Protein AF-A0A5C4SAK9-F1 (afdb_monomer_lite)

Structure (mmCIF, N/CA/C/O backbone):
data_AF-A0A5C4SAK9-F1
#
_entry.id   AF-A0A5C4SAK9-F1
#
loop_
_atom_site.group_PDB
_atom_site.id
_atom_site.type_symbol
_atom_site.label_atom_id
_atom_site.label_alt_id
_atom_site.label_comp_id
_atom_site.label_asym_id
_atom_site.label_entity_id
_atom_site.label_seq_id
_atom_site.pdbx_PDB_ins_code
_atom_site.Cartn_x
_atom_site.Cartn_y
_atom_site.Cartn_z
_atom_site.occupancy
_atom_site.B_iso_or_equiv
_atom_site.auth_seq_id
_atom_site.auth_comp_id
_atom_site.auth_asym_id
_atom_site.auth_atom_id
_atom_site.pdbx_PDB_model_num
ATOM 1 N N . MET A 1 1 ? 20.916 -13.507 -30.1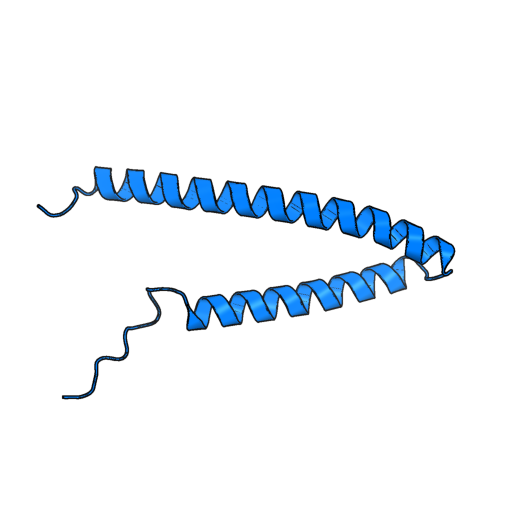60 1.00 64.19 1 MET A N 1
ATOM 2 C CA . MET A 1 1 ? 21.386 -12.113 -30.309 1.00 64.19 1 MET A CA 1
ATOM 3 C C . MET A 1 1 ? 21.065 -11.386 -29.018 1.00 64.19 1 MET A C 1
ATOM 5 O O . MET A 1 1 ? 20.065 -11.737 -28.403 1.00 64.19 1 MET A O 1
ATOM 9 N N . ALA A 1 2 ? 21.919 -10.466 -28.572 1.00 82.75 2 ALA A N 1
ATOM 10 C CA . ALA A 1 2 ? 21.584 -9.606 -27.439 1.00 82.75 2 ALA A CA 1
ATOM 11 C C . ALA A 1 2 ? 20.507 -8.597 -27.871 1.00 82.75 2 ALA A C 1
ATOM 13 O O . ALA A 1 2 ? 20.497 -8.205 -29.037 1.00 82.75 2 ALA A O 1
ATOM 14 N N . MET A 1 3 ? 19.612 -8.222 -26.954 1.00 91.81 3 MET A N 1
ATOM 15 C CA . MET A 1 3 ? 18.593 -7.197 -27.207 1.00 91.81 3 MET A CA 1
ATOM 16 C C . MET A 1 3 ? 19.242 -5.86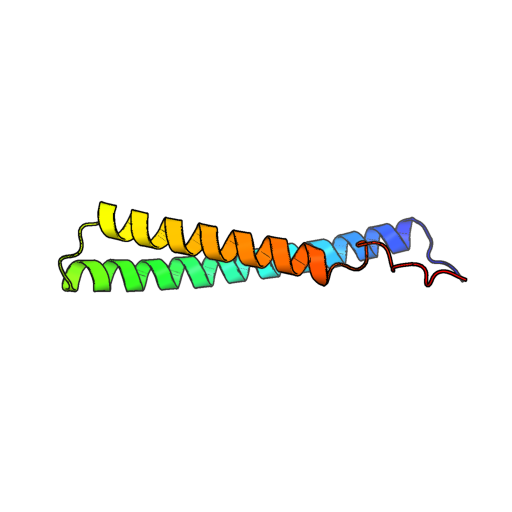6 -27.602 1.00 91.81 3 MET A C 1
ATOM 18 O O . MET A 1 3 ? 20.311 -5.523 -27.083 1.00 91.81 3 MET A O 1
ATOM 22 N N . THR A 1 4 ? 18.593 -5.107 -28.487 1.00 96.81 4 THR A N 1
ATOM 23 C CA . THR A 1 4 ? 19.004 -3.724 -28.766 1.00 96.81 4 THR A CA 1
ATOM 24 C C . THR A 1 4 ? 18.644 -2.807 -27.589 1.00 96.81 4 THR A C 1
ATOM 26 O O . THR A 1 4 ? 17.766 -3.143 -26.786 1.00 96.81 4 THR A O 1
ATOM 29 N N . PRO A 1 5 ? 19.290 -1.636 -27.454 1.00 96.69 5 PRO A N 1
ATOM 30 C CA . PRO A 1 5 ? 18.924 -0.657 -26.431 1.00 96.69 5 PRO A CA 1
ATOM 31 C C . PRO A 1 5 ? 17.433 -0.284 -26.443 1.00 96.69 5 PRO A C 1
ATOM 33 O O . PRO A 1 5 ? 16.824 -0.179 -25.382 1.00 96.69 5 PRO A O 1
ATOM 36 N N . GLU A 1 6 ? 16.826 -0.158 -27.624 1.00 96.62 6 GLU A N 1
ATOM 37 C CA . GLU A 1 6 ? 15.406 0.176 -27.786 1.00 96.62 6 GLU A CA 1
ATOM 38 C C . GLU A 1 6 ? 14.496 -0.958 -27.295 1.00 96.62 6 GLU A C 1
ATOM 40 O O . GLU A 1 6 ? 13.463 -0.710 -26.670 1.00 96.62 6 GLU A O 1
ATOM 45 N N . GLU A 1 7 ? 14.881 -2.214 -27.541 1.00 94.94 7 GLU A N 1
ATOM 46 C CA . GLU A 1 7 ? 14.161 -3.386 -27.034 1.00 94.94 7 GLU A CA 1
ATOM 47 C C . GLU A 1 7 ? 14.231 -3.468 -25.503 1.00 94.94 7 GLU A C 1
ATOM 49 O O . GLU A 1 7 ? 13.221 -3.772 -24.862 1.00 94.94 7 GLU A O 1
ATOM 54 N N . ILE A 1 8 ? 15.389 -3.140 -24.915 1.00 94.44 8 ILE A N 1
ATOM 55 C CA . ILE A 1 8 ? 15.581 -3.071 -23.458 1.00 94.44 8 ILE A CA 1
ATOM 56 C C . ILE A 1 8 ? 14.720 -1.955 -22.858 1.00 94.44 8 ILE A C 1
ATOM 58 O O . ILE A 1 8 ? 14.013 -2.186 -21.877 1.00 94.44 8 ILE A O 1
ATOM 62 N N . GLU A 1 9 ? 14.741 -0.754 -23.437 1.00 95.81 9 GLU A N 1
ATOM 63 C CA . GLU A 1 9 ? 13.955 0.380 -22.943 1.00 95.81 9 GLU A CA 1
ATOM 64 C C . GLU A 1 9 ? 12.448 0.103 -23.018 1.00 95.81 9 GLU A C 1
ATOM 66 O O . GLU A 1 9 ? 11.718 0.348 -22.051 1.00 95.81 9 GLU A O 1
ATOM 71 N N . ALA A 1 10 ? 11.978 -0.486 -24.122 1.00 96.12 10 ALA A N 1
ATOM 72 C CA . ALA A 1 10 ? 10.584 -0.887 -24.270 1.00 96.12 10 ALA A CA 1
ATOM 73 C C . ALA A 1 10 ? 10.169 -1.933 -23.223 1.00 96.12 10 ALA A C 1
ATOM 75 O O . ALA A 1 10 ? 9.048 -1.884 -22.704 1.00 96.12 10 ALA A O 1
ATOM 76 N N . ASP A 1 11 ? 11.053 -2.877 -22.894 1.00 94.38 11 ASP A N 1
ATOM 77 C CA . ASP A 1 11 ? 10.765 -3.889 -21.882 1.00 94.38 11 ASP A CA 1
ATOM 78 C C . ASP A 1 11 ? 10.751 -3.319 -20.462 1.00 94.38 11 ASP A C 1
ATOM 80 O O . ASP A 1 11 ? 9.819 -3.586 -19.698 1.00 94.38 11 ASP A O 1
ATOM 84 N N . LEU A 1 12 ? 11.699 -2.433 -20.140 1.00 93.25 12 LEU A N 1
ATOM 85 C CA . LEU A 1 12 ? 11.687 -1.678 -18.889 1.00 93.25 12 LEU A CA 1
ATOM 86 C C . LEU A 1 12 ? 10.387 -0.882 -18.750 1.00 93.25 12 LEU A C 1
ATOM 88 O O . LEU A 1 12 ? 9.710 -0.987 -17.726 1.00 93.25 12 LEU A O 1
ATOM 92 N N . ALA A 1 13 ? 9.977 -0.143 -19.783 1.00 93.56 13 ALA A N 1
ATOM 93 C CA . ALA A 1 13 ? 8.734 0.625 -19.762 1.00 93.56 13 ALA A CA 1
ATOM 94 C C . ALA A 1 13 ? 7.504 -0.258 -19.469 1.00 93.56 13 ALA A C 1
ATOM 96 O O . ALA A 1 13 ? 6.641 0.115 -18.660 1.00 93.56 13 ALA A O 1
ATOM 97 N N . ARG A 1 14 ? 7.429 -1.458 -20.065 1.00 93.94 14 ARG A N 1
ATOM 98 C CA . ARG A 1 14 ? 6.378 -2.445 -19.754 1.00 93.94 14 ARG A CA 1
ATOM 99 C C . ARG A 1 14 ? 6.452 -2.927 -18.307 1.00 93.94 14 ARG A C 1
ATOM 101 O O . ARG A 1 14 ? 5.432 -2.906 -17.612 1.00 93.94 14 ARG A O 1
ATOM 108 N N . ALA A 1 15 ? 7.633 -3.312 -17.828 1.00 88.62 15 ALA A N 1
ATOM 109 C CA . ALA A 1 15 ? 7.828 -3.773 -16.455 1.00 88.62 15 ALA A CA 1
ATOM 110 C C . ALA A 1 15 ? 7.402 -2.704 -15.429 1.00 88.62 15 ALA A C 1
ATOM 112 O O . ALA A 1 15 ? 6.629 -2.989 -14.507 1.00 88.62 15 ALA A O 1
ATOM 113 N N . PHE A 1 16 ? 7.808 -1.447 -15.633 1.00 89.94 16 PHE A N 1
ATOM 114 C CA . PHE A 1 16 ? 7.418 -0.327 -14.772 1.00 89.94 16 PHE A CA 1
ATOM 115 C C . PHE A 1 16 ? 5.919 -0.004 -14.852 1.00 89.94 16 PHE A C 1
ATOM 117 O O . PHE A 1 16 ? 5.306 0.314 -13.830 1.00 89.94 16 PHE A O 1
ATOM 124 N N . SER A 1 17 ? 5.290 -0.162 -16.019 1.00 90.62 17 SER A N 1
ATOM 125 C CA . SER A 1 17 ? 3.833 -0.016 -16.158 1.00 90.62 17 SER A CA 1
ATOM 126 C C . SER A 1 17 ? 3.073 -1.057 -15.327 1.00 90.62 17 SER A C 1
ATOM 128 O O . SER A 1 17 ? 2.111 -0.724 -14.627 1.00 90.62 17 SER A O 1
ATOM 130 N N . HIS A 1 18 ? 3.523 -2.315 -15.337 1.00 90.06 18 HIS A N 1
ATOM 131 C CA . HIS A 1 18 ? 2.945 -3.370 -14.500 1.00 90.06 18 HIS A CA 1
ATOM 132 C C . HIS A 1 18 ? 3.135 -3.098 -13.006 1.00 90.06 18 HIS A C 1
ATOM 134 O O . HIS A 1 18 ? 2.189 -3.264 -12.226 1.00 90.06 18 HIS A O 1
ATOM 140 N N . TYR A 1 19 ? 4.323 -2.638 -12.609 1.00 86.06 19 TYR A N 1
ATOM 141 C CA . TYR A 1 19 ? 4.597 -2.228 -11.235 1.00 86.06 19 TYR A CA 1
ATOM 142 C C . TYR A 1 19 ? 3.635 -1.121 -10.774 1.00 86.06 19 TYR A C 1
ATOM 144 O O . TYR A 1 19 ? 2.970 -1.267 -9.744 1.00 86.06 19 TYR A O 1
ATOM 152 N N . ALA A 1 20 ? 3.479 -0.060 -11.572 1.00 86.00 20 ALA A N 1
ATOM 153 C CA . ALA A 1 20 ? 2.572 1.045 -11.271 1.00 86.00 20 ALA A CA 1
ATOM 154 C C . ALA A 1 20 ? 1.108 0.580 -11.160 1.00 86.00 20 ALA A C 1
ATOM 156 O O . ALA A 1 20 ? 0.399 0.948 -10.218 1.00 86.00 20 ALA A O 1
ATOM 157 N N . ALA A 1 21 ? 0.653 -0.286 -12.072 1.00 87.00 21 ALA A N 1
ATOM 158 C CA . ALA A 1 21 ? -0.697 -0.844 -12.029 1.00 87.00 21 ALA A CA 1
ATOM 159 C C . ALA A 1 21 ? -0.947 -1.672 -10.755 1.00 87.00 21 ALA A C 1
ATOM 161 O O . ALA A 1 21 ? -2.018 -1.569 -10.143 1.00 87.00 21 ALA A O 1
ATOM 162 N N . ARG A 1 22 ? 0.039 -2.471 -10.327 1.00 86.62 22 ARG A N 1
ATOM 163 C CA . ARG A 1 22 ? -0.034 -3.264 -9.093 1.00 86.62 22 ARG A CA 1
ATOM 164 C C . ARG A 1 22 ? -0.072 -2.374 -7.853 1.00 86.62 22 ARG A C 1
ATOM 166 O O . ARG A 1 22 ? -0.929 -2.592 -6.998 1.00 86.62 22 ARG A O 1
ATOM 173 N N . GLN A 1 23 ? 0.783 -1.352 -7.788 1.00 86.19 23 GLN A N 1
ATOM 174 C CA . GLN A 1 23 ? 0.784 -0.366 -6.702 1.00 86.19 23 GLN A CA 1
ATOM 175 C C . GLN A 1 23 ? -0.565 0.350 -6.588 1.00 86.19 23 GLN A C 1
ATOM 177 O O . GLN A 1 23 ? -1.157 0.403 -5.510 1.00 86.19 23 GLN A O 1
ATOM 182 N N . ARG A 1 24 ? -1.127 0.807 -7.715 1.00 87.25 24 ARG A N 1
ATOM 183 C CA . ARG A 1 24 ? -2.453 1.443 -7.737 1.00 87.25 24 ARG A CA 1
ATOM 184 C C . ARG A 1 24 ? -3.539 0.529 -7.169 1.00 87.25 24 ARG A C 1
ATOM 186 O O . ARG A 1 24 ? -4.353 0.972 -6.363 1.00 87.25 24 ARG A O 1
ATOM 193 N N . ARG A 1 25 ? -3.568 -0.746 -7.575 1.00 90.62 25 ARG A N 1
ATOM 194 C CA . ARG A 1 25 ? -4.544 -1.720 -7.052 1.00 90.62 25 ARG A CA 1
ATOM 195 C C . ARG A 1 25 ? -4.367 -1.955 -5.554 1.00 90.62 25 ARG A C 1
ATOM 197 O O . ARG A 1 25 ? -5.363 -1.961 -4.837 1.00 90.62 25 ARG A O 1
ATOM 204 N N . ALA A 1 26 ? -3.130 -2.108 -5.084 1.00 86.94 26 ALA A N 1
ATOM 205 C CA . ALA A 1 26 ? -2.840 -2.272 -3.661 1.00 86.94 26 ALA A CA 1
ATOM 206 C C . ALA A 1 26 ? -3.329 -1.066 -2.841 1.00 86.94 26 ALA A C 1
ATOM 208 O O . ALA A 1 26 ? -4.006 -1.253 -1.831 1.00 86.94 26 ALA A O 1
ATOM 209 N N . GLY A 1 27 ? -3.082 0.158 -3.323 1.00 88.56 27 GLY A N 1
ATOM 210 C CA . GLY A 1 27 ? -3.564 1.387 -2.689 1.00 88.56 27 GLY A CA 1
ATOM 211 C C . GLY A 1 27 ? -5.091 1.457 -2.584 1.00 88.56 27 GLY A C 1
ATOM 212 O O . GLY A 1 27 ? -5.616 1.799 -1.528 1.00 88.56 27 GLY A O 1
ATOM 213 N N . LEU A 1 28 ? -5.817 1.064 -3.638 1.00 91.44 28 LEU A N 1
ATOM 214 C CA . LEU A 1 28 ? -7.287 1.016 -3.616 1.00 91.44 28 LEU A CA 1
ATOM 215 C C . LEU A 1 28 ? -7.822 0.001 -2.597 1.00 91.44 28 LEU A C 1
ATOM 217 O O . LEU A 1 28 ? -8.733 0.313 -1.832 1.00 91.44 28 LEU A O 1
ATOM 221 N N . VAL A 1 29 ? -7.251 -1.207 -2.565 1.00 92.94 29 VAL A N 1
ATOM 222 C CA . VAL A 1 29 ? -7.651 -2.252 -1.609 1.00 92.94 29 VAL A CA 1
ATOM 223 C C . VAL A 1 29 ? -7.387 -1.802 -0.172 1.00 92.94 29 VAL A C 1
ATOM 225 O O . VAL A 1 29 ? -8.263 -1.942 0.684 1.00 92.94 29 VAL A O 1
ATOM 228 N N . LEU A 1 30 ? -6.213 -1.218 0.087 1.00 92.06 30 LEU A N 1
ATOM 229 C CA . LEU A 1 30 ? -5.854 -0.690 1.400 1.00 92.06 30 LEU A CA 1
ATOM 230 C C . LEU A 1 30 ? -6.799 0.437 1.832 1.00 92.06 30 LEU A C 1
ATOM 232 O O . LEU A 1 30 ? -7.337 0.381 2.935 1.00 92.06 30 LEU A O 1
ATOM 236 N N . GLY A 1 31 ? -7.045 1.421 0.963 1.00 92.12 31 GLY A N 1
ATOM 237 C CA . GLY A 1 31 ? -7.944 2.541 1.250 1.00 92.12 31 GLY A CA 1
ATOM 238 C C . GLY A 1 31 ? -9.360 2.079 1.598 1.00 92.12 31 GLY A C 1
ATOM 239 O O . GLY A 1 31 ? -9.905 2.479 2.626 1.00 92.12 31 GLY A O 1
ATOM 240 N N . ASN A 1 32 ? -9.919 1.157 0.807 1.00 94.81 32 ASN A N 1
ATOM 241 C CA . ASN A 1 32 ? -11.231 0.568 1.083 1.00 94.81 32 ASN A CA 1
ATOM 242 C C . ASN A 1 32 ? -11.255 -0.170 2.427 1.00 94.81 32 ASN A C 1
ATOM 244 O O . ASN A 1 32 ? -12.200 -0.023 3.204 1.00 94.81 32 ASN A O 1
ATOM 248 N N . ARG A 1 33 ? -10.208 -0.945 2.738 1.00 94.69 33 ARG A N 1
ATOM 249 C CA . ARG A 1 33 ? -10.130 -1.667 4.012 1.00 94.69 33 ARG A CA 1
ATOM 250 C C . ARG A 1 33 ? -10.010 -0.715 5.201 1.00 94.69 33 ARG A C 1
ATOM 252 O O . ARG A 1 33 ? -10.665 -0.951 6.212 1.00 94.69 33 ARG A O 1
ATOM 259 N N . LEU A 1 34 ? -9.224 0.354 5.082 1.00 95.50 34 LEU A N 1
ATOM 260 C CA . LEU A 1 34 ? -9.092 1.375 6.123 1.00 95.50 34 LEU A CA 1
ATOM 261 C C . LEU A 1 34 ? -10.408 2.113 6.369 1.00 95.50 34 LEU A C 1
ATOM 263 O O . LEU A 1 34 ? -10.739 2.359 7.523 1.00 95.50 34 LEU A O 1
ATOM 267 N N . ALA A 1 35 ? -11.183 2.408 5.323 1.00 94.50 35 ALA A N 1
ATOM 268 C CA . ALA A 1 35 ? -12.502 3.020 5.473 1.00 94.50 35 ALA A CA 1
ATOM 269 C C . ALA A 1 35 ? -13.454 2.133 6.295 1.00 94.50 35 ALA A C 1
ATOM 271 O O . ALA A 1 35 ? -14.079 2.612 7.239 1.00 94.50 35 ALA A O 1
ATOM 272 N N . VAL A 1 36 ? -13.504 0.829 5.994 1.00 96.44 36 VAL A N 1
ATOM 273 C CA . VAL A 1 36 ? -14.293 -0.140 6.776 1.00 96.44 36 VAL A CA 1
ATOM 274 C C . VAL A 1 36 ? -13.804 -0.196 8.224 1.00 96.44 36 VAL A C 1
ATOM 276 O O . VAL A 1 36 ? -14.597 -0.047 9.146 1.00 96.44 36 VAL A O 1
ATOM 279 N N . LEU A 1 37 ? -12.496 -0.352 8.440 1.00 97.00 37 LEU A N 1
ATOM 280 C CA . LEU A 1 37 ? -11.931 -0.464 9.787 1.00 97.00 37 LEU A CA 1
ATOM 281 C C . LEU A 1 37 ? -12.106 0.810 10.620 1.00 97.00 37 LEU A C 1
ATOM 283 O O . LEU A 1 37 ? -12.268 0.717 11.832 1.00 97.00 37 LEU A O 1
ATOM 287 N N . LYS A 1 38 ? -12.112 1.987 9.991 1.00 95.00 38 LYS A N 1
ATOM 288 C CA . LYS A 1 38 ? -12.387 3.253 10.673 1.00 95.00 38 LYS A CA 1
ATOM 289 C C . LYS A 1 38 ? -13.825 3.313 11.196 1.00 95.00 38 LYS A C 1
ATOM 291 O O . LYS A 1 38 ? -14.045 3.814 12.295 1.00 95.00 38 LYS A O 1
ATOM 296 N N . ASN A 1 39 ? -14.787 2.770 10.447 1.00 95.50 39 ASN A N 1
ATOM 297 C CA . ASN A 1 39 ? -16.172 2.659 10.909 1.00 95.50 39 ASN A CA 1
ATOM 298 C C . ASN A 1 39 ? -16.288 1.685 12.091 1.00 95.50 39 ASN A C 1
ATOM 300 O O . ASN A 1 39 ? -16.885 2.034 13.106 1.00 95.50 39 ASN A O 1
ATOM 304 N N . GLU A 1 40 ? -15.653 0.512 11.998 1.00 97.06 40 GLU A N 1
ATOM 305 C CA . GLU A 1 40 ? -15.603 -0.468 13.096 1.00 97.06 40 GLU A CA 1
ATOM 306 C C . GLU A 1 40 ? -14.947 0.111 14.359 1.00 97.06 40 GLU A C 1
ATOM 308 O O . GLU A 1 40 ? -15.441 -0.075 15.469 1.00 97.06 40 GLU A O 1
ATOM 313 N N . ALA A 1 41 ? -13.867 0.880 14.199 1.00 96.31 41 ALA A N 1
ATOM 314 C CA . ALA A 1 41 ? -13.214 1.589 15.295 1.00 96.31 41 ALA A CA 1
ATOM 315 C C . ALA A 1 41 ? -14.176 2.574 15.980 1.00 96.31 41 ALA A C 1
ATOM 317 O O . ALA A 1 41 ? -14.243 2.615 17.209 1.00 96.31 41 ALA A O 1
ATOM 318 N N . GLY A 1 42 ? -14.980 3.300 15.198 1.00 94.81 42 GLY A N 1
ATOM 319 C CA . GLY A 1 42 ? -16.041 4.160 15.722 1.00 94.81 42 GLY A CA 1
ATOM 320 C C . GLY A 1 42 ? -17.074 3.392 16.554 1.00 94.81 42 GLY A C 1
ATOM 321 O O . GLY A 1 42 ? -17.415 3.827 17.654 1.00 94.81 42 GLY A O 1
ATOM 322 N N . LEU A 1 43 ? -17.521 2.221 16.082 1.00 96.62 43 LEU A N 1
ATOM 323 C CA . LEU A 1 43 ? -18.439 1.344 16.828 1.00 96.62 43 LEU A CA 1
ATOM 324 C C . LEU A 1 43 ? -17.816 0.832 18.135 1.00 96.62 43 LEU A C 1
ATOM 326 O O . LEU A 1 43 ? -18.491 0.758 19.162 1.00 96.62 43 LEU A O 1
ATOM 330 N N . ALA A 1 44 ? -16.514 0.548 18.117 1.00 96.38 44 ALA A N 1
ATOM 331 C CA . ALA A 1 44 ? -15.737 0.132 19.279 1.00 96.38 44 ALA A CA 1
ATOM 332 C C . ALA A 1 44 ? -15.339 1.289 20.220 1.00 96.38 44 ALA A C 1
ATOM 334 O O . ALA A 1 44 ? -14.643 1.052 21.205 1.00 96.38 44 ALA A O 1
ATOM 335 N N . ARG A 1 45 ? -15.778 2.529 19.948 1.00 96.06 45 ARG A N 1
ATOM 336 C CA . ARG A 1 45 ? -15.411 3.750 20.696 1.00 96.06 45 ARG A CA 1
ATOM 337 C C . ARG A 1 45 ? -13.907 4.055 20.701 1.00 96.06 45 ARG A C 1
ATOM 339 O O . ARG A 1 45 ? -13.415 4.727 21.604 1.00 96.06 45 ARG A O 1
ATOM 346 N N . ILE A 1 46 ? -13.187 3.601 19.681 1.00 96.12 46 ILE A N 1
ATOM 347 C CA . ILE A 1 46 ? -11.791 3.968 19.440 1.00 96.12 46 ILE A CA 1
ATOM 348 C C . ILE A 1 46 ? -11.781 5.347 18.777 1.00 96.12 46 ILE A C 1
ATOM 350 O O . ILE A 1 46 ? -12.408 5.561 17.735 1.00 96.12 46 ILE A O 1
ATOM 354 N N . HIS A 1 47 ? -11.069 6.302 19.375 1.00 92.25 47 HIS A N 1
ATOM 355 C CA . HIS A 1 47 ? -10.990 7.657 18.832 1.00 92.25 47 HIS A CA 1
ATOM 356 C C . HIS A 1 47 ? -10.201 7.692 17.516 1.00 92.25 47 HIS A C 1
ATOM 358 O O . HIS A 1 47 ? -9.243 6.948 17.320 1.00 92.25 47 HIS A O 1
ATOM 364 N N . GLY A 1 48 ? -10.555 8.622 16.621 1.00 90.88 48 GLY A N 1
ATOM 365 C CA . GLY A 1 48 ? -9.920 8.735 15.301 1.00 90.88 48 GLY A CA 1
ATOM 366 C C . GLY A 1 48 ? -8.391 8.846 15.353 1.00 90.88 48 GLY A C 1
ATOM 367 O O . GLY A 1 48 ? -7.710 8.161 14.601 1.00 90.88 48 GLY A O 1
ATOM 368 N N . ALA A 1 49 ? -7.847 9.626 16.294 1.00 94.44 49 ALA A N 1
ATOM 369 C CA . ALA A 1 49 ? -6.398 9.760 16.469 1.00 94.44 49 ALA A CA 1
ATOM 370 C C . ALA A 1 49 ? -5.719 8.445 16.903 1.00 94.44 49 ALA A C 1
ATOM 372 O O . ALA A 1 49 ? -4.602 8.153 16.477 1.00 94.44 49 ALA A O 1
ATOM 373 N N . GLU A 1 50 ? -6.396 7.638 17.724 1.00 96.00 50 GLU A N 1
ATOM 374 C CA . GLU A 1 50 ? -5.900 6.330 18.154 1.00 96.00 50 GLU A CA 1
ATOM 375 C C . GLU A 1 50 ? -5.891 5.342 16.982 1.00 96.00 50 GLU A C 1
ATOM 377 O O . GLU A 1 50 ? -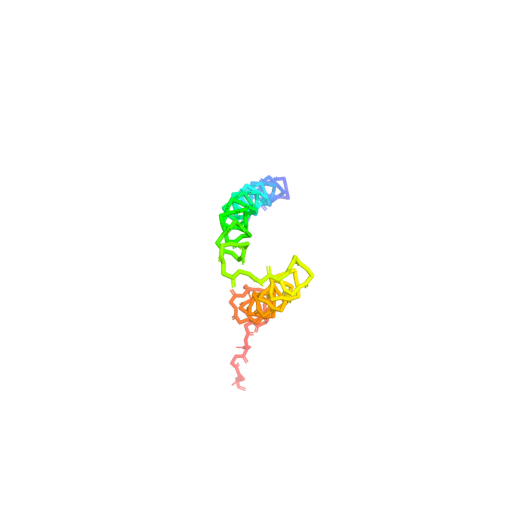4.878 4.683 16.735 1.00 96.00 50 GLU A O 1
ATOM 382 N N . PHE A 1 51 ? -6.970 5.306 16.196 1.00 96.75 51 PHE A N 1
ATOM 383 C CA . PHE A 1 51 ? -7.035 4.501 14.979 1.00 96.75 51 PHE A CA 1
ATOM 384 C C . PHE A 1 51 ? -5.958 4.904 13.961 1.00 96.75 51 PHE A C 1
ATOM 386 O O . PHE A 1 51 ? -5.266 4.042 13.417 1.00 96.75 51 PHE A O 1
ATOM 393 N N . ASP A 1 52 ? -5.761 6.203 13.735 1.00 94.94 52 ASP A N 1
ATOM 394 C CA . ASP A 1 52 ? -4.746 6.701 12.806 1.00 94.94 52 ASP A CA 1
ATOM 395 C C . ASP A 1 52 ? -3.331 6.299 13.260 1.00 94.94 52 ASP A C 1
ATOM 397 O O . ASP A 1 52 ? -2.501 5.905 12.437 1.00 94.94 52 ASP A O 1
ATOM 401 N N . ALA A 1 53 ? -3.055 6.323 14.570 1.00 96.62 53 ALA A N 1
ATOM 402 C CA . ALA A 1 53 ? -1.796 5.831 15.125 1.00 96.62 53 ALA A CA 1
ATOM 403 C C . ALA A 1 53 ? -1.628 4.314 14.924 1.00 96.62 53 ALA A C 1
ATOM 405 O O . ALA A 1 53 ? -0.546 3.855 14.550 1.00 96.62 53 ALA A O 1
ATOM 406 N N . MET A 1 54 ? -2.691 3.523 15.117 1.00 96.56 54 MET A N 1
ATOM 407 C CA . MET A 1 54 ? -2.673 2.085 14.826 1.00 96.56 54 MET A CA 1
ATOM 408 C C . MET A 1 54 ? -2.373 1.816 13.348 1.00 96.56 54 MET A C 1
ATOM 410 O O . MET A 1 54 ? -1.501 1.001 13.045 1.00 96.56 54 MET A O 1
ATOM 414 N N . ALA A 1 55 ? -3.056 2.515 12.439 1.00 95.31 55 ALA A N 1
ATOM 415 C CA . ALA A 1 55 ? -2.880 2.364 11.000 1.00 95.31 55 ALA A CA 1
ATOM 416 C C . ALA A 1 55 ? -1.452 2.723 10.558 1.00 95.31 55 ALA A C 1
ATOM 418 O O . ALA A 1 55 ? -0.841 1.965 9.803 1.00 95.31 55 ALA A O 1
ATOM 419 N N . ARG A 1 56 ? -0.882 3.819 11.081 1.00 94.75 56 ARG A N 1
ATOM 420 C CA . ARG A 1 56 ? 0.509 4.224 10.801 1.00 94.75 56 ARG A CA 1
ATOM 421 C C . ARG A 1 56 ? 1.521 3.164 11.226 1.00 94.75 56 ARG A C 1
ATOM 423 O O . ARG A 1 56 ? 2.347 2.774 10.409 1.00 94.75 56 ARG A O 1
ATOM 430 N N . ARG A 1 57 ? 1.405 2.623 12.445 1.00 96.62 57 ARG A N 1
ATOM 431 C CA . ARG A 1 57 ? 2.301 1.548 12.920 1.00 96.62 57 ARG A CA 1
ATOM 432 C C . ARG A 1 57 ? 2.254 0.312 12.020 1.00 96.62 57 ARG A C 1
ATOM 434 O O . ARG A 1 57 ? 3.283 -0.297 11.744 1.00 96.62 57 ARG A O 1
ATOM 441 N N . GLN A 1 58 ? 1.063 -0.064 11.550 1.00 95.69 58 GLN A N 1
ATOM 442 C CA . GLN A 1 58 ? 0.915 -1.202 10.639 1.00 95.69 58 GLN A CA 1
ATOM 443 C C . GLN A 1 58 ? 1.508 -0.917 9.253 1.00 95.69 58 GLN A C 1
ATOM 445 O O . GLN A 1 58 ? 2.110 -1.812 8.659 1.00 95.69 58 GLN A O 1
ATOM 450 N N . MET A 1 59 ? 1.386 0.320 8.760 1.00 91.62 59 MET A N 1
ATOM 451 C CA . MET A 1 59 ? 2.015 0.750 7.510 1.00 91.62 59 MET A CA 1
ATOM 452 C C . MET A 1 59 ? 3.543 0.682 7.605 1.00 91.62 59 MET A C 1
ATOM 454 O O . MET A 1 59 ? 4.177 0.057 6.763 1.00 91.62 59 MET A O 1
ATOM 458 N N . GLU A 1 60 ? 4.133 1.222 8.671 1.00 93.88 60 GLU A N 1
ATOM 459 C CA . GLU A 1 60 ? 5.583 1.173 8.904 1.00 93.88 60 GLU A CA 1
ATOM 460 C C . GLU A 1 60 ? 6.107 -0.270 8.965 1.00 93.88 60 GLU A C 1
ATOM 462 O O . GLU A 1 60 ? 7.122 -0.599 8.347 1.00 93.88 60 GLU A O 1
ATOM 467 N N . ALA A 1 61 ? 5.387 -1.164 9.650 1.00 93.81 61 ALA A N 1
ATOM 468 C CA . ALA A 1 61 ? 5.732 -2.582 9.709 1.00 93.81 61 ALA A CA 1
ATOM 469 C C . ALA A 1 61 ? 5.600 -3.286 8.344 1.00 93.81 61 ALA A C 1
ATOM 471 O O . ALA A 1 61 ? 6.364 -4.203 8.030 1.00 93.81 61 ALA A O 1
ATOM 472 N N . ALA A 1 62 ? 4.625 -2.897 7.518 1.00 90.62 62 ALA A N 1
ATOM 473 C CA . ALA A 1 62 ? 4.498 -3.398 6.152 1.00 90.62 62 ALA A CA 1
ATOM 474 C C . ALA A 1 62 ? 5.643 -2.894 5.260 1.00 90.62 62 ALA A C 1
ATOM 476 O O . ALA A 1 62 ? 6.257 -3.699 4.561 1.00 90.62 62 ALA A O 1
ATOM 477 N N . ASP A 1 63 ? 5.991 -1.611 5.351 1.00 88.19 63 ASP A N 1
ATOM 478 C CA . ASP A 1 63 ? 7.091 -1.005 4.599 1.00 88.19 63 ASP A CA 1
ATOM 479 C C . ASP A 1 63 ? 8.444 -1.617 4.969 1.00 88.19 63 ASP A C 1
ATOM 481 O O . ASP A 1 63 ? 9.263 -1.881 4.089 1.00 88.19 63 ASP A O 1
ATOM 485 N N . ALA A 1 64 ? 8.685 -1.880 6.256 1.00 90.06 64 ALA A N 1
ATOM 486 C CA . ALA A 1 64 ? 9.901 -2.546 6.714 1.00 90.06 64 ALA A CA 1
ATOM 487 C C . ALA A 1 64 ? 10.026 -3.961 6.125 1.00 90.06 64 ALA A C 1
ATOM 489 O O . ALA A 1 64 ? 11.079 -4.315 5.593 1.00 90.06 64 ALA A O 1
ATOM 490 N N . ARG A 1 65 ? 8.938 -4.747 6.143 1.00 89.25 65 ARG A N 1
ATOM 491 C CA . ARG A 1 65 ? 8.903 -6.081 5.517 1.00 89.25 65 ARG A CA 1
ATOM 492 C C . ARG A 1 65 ? 9.108 -6.009 4.009 1.00 89.25 65 ARG A C 1
ATOM 494 O O . ARG A 1 65 ? 9.865 -6.801 3.464 1.00 89.25 65 ARG A O 1
ATOM 501 N N . MET A 1 66 ? 8.479 -5.047 3.334 1.00 84.81 66 MET A N 1
ATOM 502 C CA . MET A 1 66 ? 8.664 -4.851 1.897 1.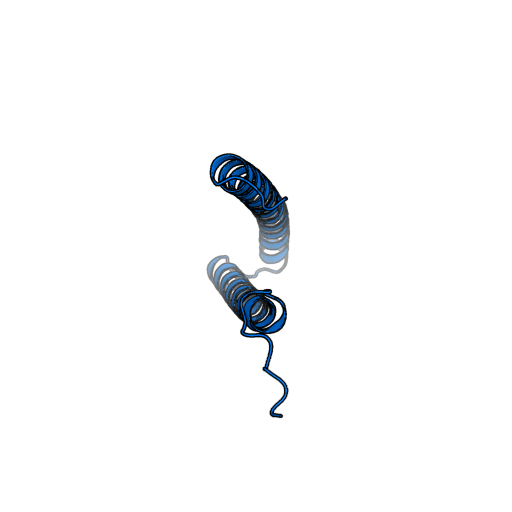00 84.81 66 MET A CA 1
ATOM 503 C C . MET A 1 66 ? 10.128 -4.547 1.565 1.00 84.81 66 MET A C 1
ATOM 505 O O . MET A 1 66 ? 10.677 -5.156 0.651 1.00 84.81 66 MET A O 1
ATOM 509 N N . ARG A 1 67 ? 10.780 -3.653 2.320 1.00 84.44 67 ARG A N 1
ATOM 510 C CA . ARG A 1 67 ? 12.209 -3.353 2.136 1.00 84.44 67 ARG A CA 1
ATOM 511 C C . ARG A 1 67 ? 13.088 -4.580 2.370 1.00 84.44 67 ARG A C 1
ATOM 513 O O . ARG A 1 67 ? 13.995 -4.808 1.579 1.00 84.44 67 ARG A O 1
ATOM 520 N N . ALA A 1 68 ? 12.804 -5.371 3.405 1.00 85.19 68 ALA A N 1
ATOM 521 C CA . ALA A 1 68 ? 13.532 -6.609 3.675 1.00 85.19 68 ALA A CA 1
ATOM 522 C C . ALA A 1 68 ? 13.390 -7.616 2.520 1.00 85.19 68 ALA A C 1
ATOM 524 O O . ALA A 1 68 ? 14.394 -8.128 2.043 1.00 85.19 68 ALA A O 1
ATOM 525 N N . ASN A 1 69 ? 12.175 -7.818 2.002 1.00 82.25 69 ASN A N 1
ATOM 526 C CA . ASN A 1 69 ? 11.936 -8.721 0.871 1.00 82.25 69 ASN A CA 1
ATOM 527 C C . ASN A 1 69 ? 12.639 -8.246 -0.410 1.00 82.25 69 ASN A C 1
ATOM 529 O O . ASN A 1 69 ? 13.179 -9.044 -1.165 1.00 82.25 69 ASN A O 1
ATOM 533 N N . VAL A 1 70 ? 12.675 -6.932 -0.663 1.00 79.81 70 VAL A N 1
ATOM 534 C CA . VAL A 1 70 ? 13.452 -6.384 -1.789 1.00 79.81 70 VAL A CA 1
ATOM 535 C C . VAL A 1 70 ? 14.944 -6.678 -1.608 1.00 79.81 70 VAL A C 1
ATOM 537 O O . VAL A 1 70 ? 15.621 -7.009 -2.573 1.00 79.81 70 VAL A O 1
ATOM 540 N N . GLN A 1 71 ? 15.472 -6.605 -0.387 1.00 73.38 71 GLN A N 1
ATOM 541 C CA . GLN A 1 71 ? 16.875 -6.936 -0.120 1.00 73.38 71 GLN A CA 1
ATOM 542 C C . GLN A 1 71 ? 17.198 -8.432 -0.251 1.00 73.38 71 GLN A C 1
ATOM 544 O O . GLN A 1 71 ? 18.362 -8.763 -0.457 1.00 73.38 71 GLN A O 1
ATOM 549 N N . THR A 1 72 ? 16.220 -9.331 -0.124 1.00 73.00 72 THR A N 1
ATOM 550 C CA . THR A 1 72 ? 16.443 -10.781 -0.251 1.00 73.00 72 THR A CA 1
ATOM 551 C C . THR A 1 72 ? 16.188 -11.295 -1.663 1.00 73.00 72 THR A C 1
ATOM 553 O O . THR A 1 72 ? 16.926 -12.157 -2.132 1.00 73.00 72 THR A O 1
ATOM 556 N N . ASP A 1 73 ? 15.180 -10.750 -2.348 1.00 68.88 73 ASP A N 1
ATOM 557 C CA . ASP A 1 73 ? 14.610 -11.369 -3.549 1.00 68.88 73 ASP A CA 1
ATOM 558 C C . ASP A 1 73 ? 14.863 -10.553 -4.831 1.00 68.88 73 ASP A C 1
ATOM 560 O O . ASP A 1 73 ? 14.485 -10.980 -5.925 1.00 68.88 73 ASP A O 1
ATOM 564 N N . HIS A 1 74 ? 15.474 -9.363 -4.739 1.00 56.91 74 HIS A N 1
ATOM 565 C CA . HIS A 1 74 ? 15.745 -8.541 -5.920 1.00 56.91 74 HIS A CA 1
ATOM 566 C C . HIS A 1 74 ? 16.993 -9.045 -6.675 1.00 56.91 74 HIS A C 1
ATOM 568 O O . HIS A 1 74 ? 18.072 -9.114 -6.088 1.00 56.91 74 HIS A O 1
ATOM 574 N N . PRO A 1 75 ? 16.915 -9.299 -7.997 1.00 57.47 75 PRO A N 1
ATOM 575 C CA . PRO A 1 75 ? 17.981 -9.947 -8.781 1.00 57.47 75 PRO A CA 1
ATOM 576 C C . PRO A 1 75 ? 19.266 -9.115 -8.961 1.00 57.47 75 PRO A C 1
ATOM 578 O O . PRO A 1 75 ? 20.219 -9.575 -9.581 1.00 57.47 75 PRO A O 1
ATOM 581 N N . VAL A 1 76 ? 19.304 -7.889 -8.431 1.00 55.97 76 VAL A N 1
ATOM 582 C CA . VAL A 1 76 ? 20.484 -6.997 -8.443 1.00 55.97 76 VAL A CA 1
ATOM 583 C C . VAL A 1 76 ? 21.227 -7.025 -7.096 1.00 55.97 76 VAL A C 1
ATOM 585 O O . VAL A 1 76 ? 22.290 -6.426 -6.952 1.00 55.97 76 VAL A O 1
ATOM 588 N N . VAL A 1 77 ? 20.707 -7.747 -6.098 1.00 51.78 77 VAL A N 1
ATOM 589 C CA . VAL A 1 77 ? 21.484 -8.112 -4.911 1.00 51.78 77 VAL A CA 1
ATOM 590 C C . VAL A 1 77 ? 22.524 -9.105 -5.400 1.00 51.78 77 VAL A C 1
ATOM 592 O O . VAL A 1 77 ? 22.163 -10.193 -5.842 1.00 51.78 77 VAL A O 1
ATOM 595 N N . ALA A 1 78 ? 23.786 -8.667 -5.430 1.00 47.72 78 ALA A N 1
ATOM 596 C CA . ALA A 1 78 ? 24.903 -9.388 -6.024 1.00 47.72 78 ALA A CA 1
ATOM 597 C C . ALA A 1 78 ? 24.775 -10.892 -5.767 1.00 47.72 78 ALA A C 1
ATOM 599 O O . ALA A 1 78 ? 24.790 -11.325 -4.611 1.00 47.72 78 ALA A O 1
ATOM 600 N N . VAL A 1 79 ? 24.638 -11.671 -6.848 1.00 48.66 79 VAL A N 1
ATOM 601 C CA . VAL A 1 79 ? 24.874 -13.114 -6.819 1.00 48.66 79 VAL A CA 1
ATOM 602 C C . VAL A 1 79 ? 26.182 -13.272 -6.060 1.00 48.66 79 VAL A C 1
ATOM 604 O O . VAL A 1 79 ? 27.208 -12.776 -6.528 1.00 48.66 79 VAL A O 1
ATOM 607 N N . LYS A 1 80 ? 26.133 -13.839 -4.846 1.00 48.09 80 LYS A N 1
ATOM 608 C CA . LYS A 1 80 ? 27.341 -14.184 -4.100 1.00 48.09 80 LYS A CA 1
ATOM 609 C C . LYS A 1 80 ? 28.142 -15.052 -5.053 1.00 48.09 80 LYS A C 1
ATOM 611 O O . LYS A 1 80 ? 27.749 -16.186 -5.305 1.00 48.09 80 LYS A O 1
ATOM 616 N N . GLN A 1 81 ? 29.184 -14.477 -5.647 1.00 42.25 81 GLN A N 1
ATOM 617 C CA . GLN A 1 81 ? 30.156 -15.241 -6.400 1.00 42.25 81 GLN A CA 1
ATOM 618 C C . GLN A 1 81 ? 30.653 -16.293 -5.419 1.00 42.25 81 GLN A C 1
ATOM 620 O O . GLN A 1 81 ? 31.191 -15.946 -4.364 1.00 42.25 81 GLN A O 1
ATOM 625 N N . GLU A 1 82 ? 30.341 -17.556 -5.700 1.00 38.50 82 GLU A N 1
ATOM 626 C CA . G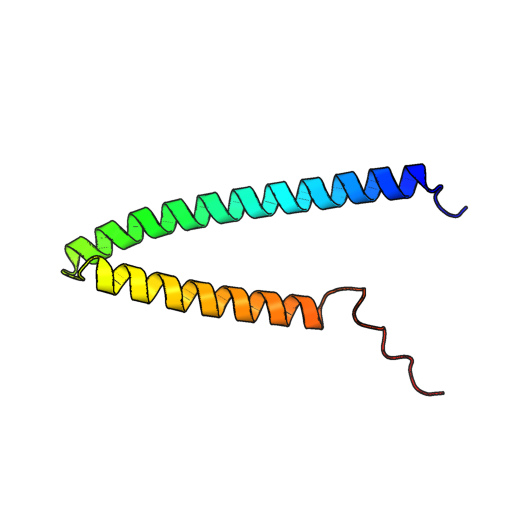LU A 1 82 ? 30.934 -18.671 -4.981 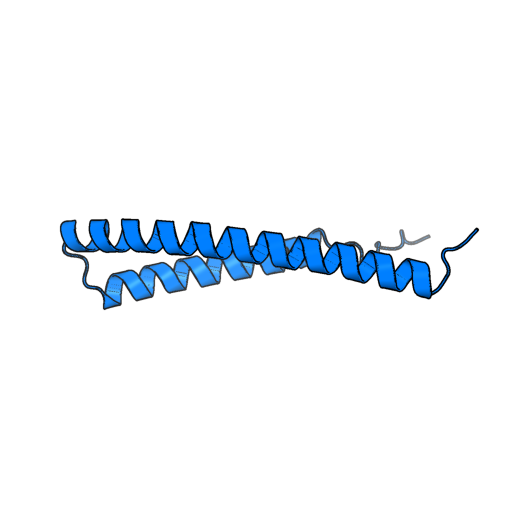1.00 38.50 82 GLU A CA 1
ATOM 627 C C . GLU A 1 82 ? 32.446 -18.463 -5.054 1.00 38.50 82 GLU A C 1
ATOM 629 O O . GLU A 1 82 ? 33.007 -18.271 -6.134 1.00 38.50 82 GLU A O 1
ATOM 634 N N . ALA A 1 83 ? 33.071 -18.352 -3.882 1.00 46.97 83 ALA A N 1
ATOM 635 C CA . ALA A 1 83 ? 34.505 -18.188 -3.772 1.00 46.97 83 ALA A CA 1
ATOM 636 C C . ALA A 1 83 ? 35.160 -19.452 -4.337 1.00 46.97 83 ALA A C 1
ATOM 638 O O . ALA A 1 83 ? 35.028 -20.525 -3.745 1.00 46.97 83 ALA A O 1
ATOM 639 N N . THR A 1 84 ? 35.787 -19.307 -5.503 1.00 39.84 84 THR A N 1
ATOM 640 C CA . THR A 1 84 ? 36.692 -20.294 -6.103 1.00 39.84 84 THR A CA 1
ATOM 641 C C . THR A 1 84 ? 37.896 -20.540 -5.204 1.00 39.84 84 THR A C 1
ATOM 643 O O . THR A 1 84 ? 38.411 -19.547 -4.634 1.00 39.84 84 THR A O 1
#

Foldseek 3Di:
DDDDPVRVVVVVVVVVVVVVVVVVVVVVVLVVVLVVVCVVCVVVVNDPVNSVVVSVVVVVVVVVVVVVCCCVPPPPNDPPPDDD

pLDDT: mean 85.47, std 15.77, range [38.5, 97.06]

Sequence (84 aa):
MAMTPEEIEADLARAFSHYAARQRRAGLVLGNRLAVLKNEAGLARIHGAEFDAMARRQMEAADARMRANVQTDHPVVAVKQEAT

Secondary structure (DSSP, 8-state):
-PPPHHHHHHHHHHHHHHHHHHHHHHHHHHHHHHHHHHHHHHHTT--HHHHHHHHHHHHHHHHHHHHHHHHHH-TTS-------

Radius of gyration: 20.15 Å; chains: 1; bounding box: 55×30×51 Å